Protein AF-A0A661GGV4-F1 (afdb_monomer)

Solvent-accessible surface area (backbone atoms only — not comparable to full-atom values): 4403 Å² total; per-residue (Å²): 136,74,60,60,30,54,53,38,26,53,50,45,52,55,45,55,71,75,44,84,76,61,92,48,71,66,60,38,54,54,58,69,45,44,34,59,54,53,24,62,55,43,69,80,47,64,64,68,61,50,47,54,50,38,55,53,50,53,52,50,43,54,50,48,53,54,50,55,52,37,56,73,70,65,56,73,130

Mean predicted aligned error: 5.0 Å

Structure (mmCIF, N/CA/C/O backbone):
data_AF-A0A661GGV4-F1
#
_entry.id   AF-A0A661GGV4-F1
#
loop_
_atom_site.group_PDB
_atom_site.id
_atom_site.type_symbol
_atom_site.label_atom_id
_atom_site.label_alt_id
_atom_site.label_comp_id
_atom_site.label_asym_id
_atom_site.label_entity_id
_atom_site.label_seq_id
_atom_site.pdbx_PDB_ins_code
_atom_site.Cartn_x
_atom_site.Cartn_y
_atom_site.Cartn_z
_atom_site.occupancy
_atom_site.B_iso_or_equiv
_atom_site.auth_seq_id
_atom_site.auth_comp_id
_atom_site.auth_asym_id
_atom_site.auth_atom_id
_atom_site.pdbx_PDB_model_num
ATOM 1 N N . PHE A 1 1 ? -20.771 -5.724 8.241 1.00 63.16 1 PHE A N 1
ATOM 2 C CA . PHE A 1 1 ? -19.885 -4.797 8.978 1.00 63.16 1 PHE A CA 1
ATOM 3 C C . PHE A 1 1 ? -18.460 -5.365 8.948 1.00 63.16 1 PHE A C 1
ATOM 5 O O . PHE A 1 1 ? -18.339 -6.578 8.978 1.00 63.16 1 PHE A O 1
ATOM 12 N N . PHE A 1 2 ? -17.417 -4.535 8.782 1.00 73.56 2 PHE A N 1
ATOM 13 C CA . PHE A 1 2 ? -15.976 -4.904 8.679 1.00 73.56 2 PHE A CA 1
ATOM 14 C C . PHE A 1 2 ? -15.446 -5.571 7.391 1.00 73.56 2 PHE A C 1
ATOM 16 O O . PHE A 1 2 ? -14.307 -6.021 7.360 1.00 73.56 2 PHE A O 1
ATOM 23 N N . VAL A 1 3 ? -16.203 -5.564 6.292 1.00 85.00 3 VAL A N 1
ATOM 24 C CA . VAL A 1 3 ? -15.719 -6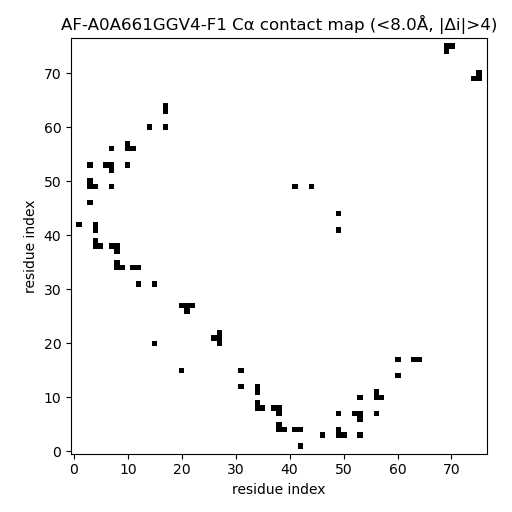.112 5.007 1.00 85.00 3 VAL A CA 1
ATOM 25 C C . VAL A 1 3 ? -14.620 -5.233 4.388 1.00 85.00 3 VAL A C 1
ATOM 27 O O . VAL A 1 3 ? -13.624 -5.748 3.895 1.00 85.00 3 VAL A O 1
ATOM 30 N N . LEU A 1 4 ? -14.764 -3.903 4.453 1.00 86.81 4 LEU A N 1
ATOM 31 C CA . LEU A 1 4 ? -13.843 -2.965 3.795 1.00 86.81 4 LEU A CA 1
ATOM 32 C C . LEU A 1 4 ? -12.402 -3.012 4.339 1.00 86.81 4 LEU A C 1
ATOM 34 O O . LEU A 1 4 ? -11.491 -3.067 3.518 1.00 86.81 4 LEU A O 1
ATOM 38 N N . PRO A 1 5 ? -12.151 -3.051 5.664 1.00 86.88 5 PRO A N 1
ATOM 39 C CA . PRO A 1 5 ? -10.788 -3.187 6.179 1.00 86.88 5 PRO A CA 1
ATOM 40 C C . PRO A 1 5 ? -10.121 -4.497 5.748 1.00 86.88 5 PRO A C 1
ATOM 42 O O . PRO A 1 5 ? -8.950 -4.490 5.391 1.00 86.88 5 PRO A O 1
ATOM 45 N N . ILE A 1 6 ? -10.868 -5.607 5.706 1.00 88.12 6 ILE A N 1
ATOM 46 C CA . ILE A 1 6 ? -10.345 -6.906 5.251 1.00 88.12 6 ILE A CA 1
ATOM 47 C C . ILE A 1 6 ? -9.965 -6.841 3.768 1.00 88.12 6 ILE A C 1
ATOM 49 O O . ILE A 1 6 ? -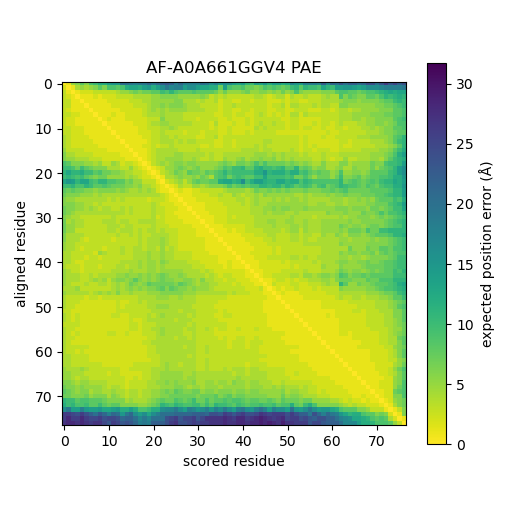8.880 -7.282 3.390 1.00 88.12 6 ILE A O 1
ATOM 53 N N . VAL A 1 7 ? -10.833 -6.256 2.934 1.00 91.00 7 VAL A N 1
ATOM 54 C CA . VAL A 1 7 ? -10.548 -6.040 1.507 1.00 91.00 7 VAL A CA 1
ATOM 55 C C . VAL A 1 7 ? -9.308 -5.163 1.332 1.00 91.00 7 VAL A C 1
ATOM 57 O O . VAL A 1 7 ? -8.455 -5.492 0.512 1.00 91.00 7 VAL A O 1
ATOM 60 N N . MET A 1 8 ? -9.166 -4.108 2.139 1.00 90.44 8 MET A N 1
ATOM 61 C CA . MET A 1 8 ? -7.983 -3.248 2.129 1.00 90.44 8 MET A CA 1
ATOM 62 C C . MET A 1 8 ? -6.708 -4.011 2.513 1.00 90.44 8 MET A C 1
ATOM 64 O O . MET A 1 8 ? -5.677 -3.874 1.859 1.00 90.44 8 MET A O 1
ATOM 68 N N . GLY A 1 9 ? -6.761 -4.846 3.551 1.00 90.12 9 GLY A N 1
ATOM 69 C CA . GLY A 1 9 ? -5.623 -5.669 3.960 1.00 90.12 9 GLY A CA 1
ATOM 70 C C . GLY A 1 9 ? -5.174 -6.638 2.876 1.00 90.12 9 GLY A C 1
ATOM 71 O O . GLY A 1 9 ? -3.980 -6.755 2.591 1.00 90.12 9 GLY A O 1
ATOM 72 N N . ALA A 1 10 ? -6.138 -7.292 2.227 1.00 91.56 10 ALA A N 1
ATOM 73 C CA . ALA A 1 10 ? -5.874 -8.188 1.110 1.00 91.56 10 ALA A CA 1
ATOM 74 C C . ALA A 1 10 ? -5.293 -7.442 -0.105 1.00 91.56 10 ALA A C 1
ATOM 76 O O . ALA A 1 10 ? -4.334 -7.924 -0.713 1.00 91.56 10 ALA A O 1
ATOM 77 N N . SER A 1 11 ? -5.821 -6.259 -0.444 1.00 92.12 11 SER A N 1
ATOM 78 C CA . SER A 1 11 ? -5.324 -5.469 -1.576 1.00 92.12 11 SER A CA 1
ATOM 79 C C . SER A 1 11 ? -3.907 -4.950 -1.327 1.00 92.12 11 SER A C 1
ATOM 81 O O . SER A 1 11 ? -3.050 -5.087 -2.199 1.00 92.12 11 SER A O 1
ATOM 83 N N . MET A 1 12 ? -3.608 -4.470 -0.115 1.00 91.06 12 MET A N 1
ATOM 84 C CA . MET A 1 12 ? -2.252 -4.077 0.281 1.00 91.06 12 MET A CA 1
ATOM 85 C C . MET A 1 12 ? -1.263 -5.245 0.185 1.00 91.06 12 MET A C 1
ATOM 87 O O . MET A 1 12 ? -0.152 -5.076 -0.319 1.00 91.06 12 MET A O 1
ATOM 91 N N . PHE A 1 13 ? -1.660 -6.440 0.632 1.00 90.00 13 PHE A N 1
ATOM 92 C CA . PHE A 1 13 ? -0.817 -7.630 0.517 1.00 90.00 13 PHE A CA 1
ATOM 93 C C . PHE A 1 13 ? -0.524 -7.982 -0.948 1.00 90.00 13 PHE A C 1
ATOM 95 O O . PHE A 1 13 ? 0.620 -8.275 -1.300 1.00 90.00 13 PHE A O 1
ATOM 102 N N . PHE A 1 14 ? -1.531 -7.903 -1.821 1.00 90.62 14 PHE A N 1
ATOM 103 C CA . PHE A 1 14 ? -1.342 -8.119 -3.254 1.00 90.62 14 PHE A CA 1
ATOM 104 C C . PHE A 1 14 ? -0.432 -7.054 -3.881 1.00 90.62 14 PHE A C 1
ATOM 106 O O . PHE A 1 14 ? 0.478 -7.390 -4.638 1.00 90.62 14 PHE A O 1
ATOM 113 N N . GLN A 1 15 ? -0.606 -5.783 -3.514 1.00 89.31 15 GLN A N 1
ATOM 114 C CA . GLN A 1 15 ? 0.255 -4.695 -3.977 1.00 89.31 15 GLN A CA 1
ATOM 115 C C . GLN A 1 15 ? 1.724 -4.930 -3.608 1.00 89.31 15 GLN A C 1
ATOM 117 O O . GLN A 1 15 ? 2.606 -4.727 -4.438 1.00 89.31 15 GLN A O 1
ATOM 122 N N . GLN A 1 16 ? 2.002 -5.403 -2.390 1.00 87.69 16 GLN A N 1
ATOM 123 C CA . GLN A 1 16 ? 3.370 -5.709 -1.968 1.00 87.69 16 GLN A CA 1
ATOM 124 C C . GLN A 1 16 ? 4.022 -6.815 -2.798 1.00 87.69 16 GLN A C 1
ATOM 126 O O . GLN A 1 16 ? 5.233 -6.788 -2.980 1.00 87.69 16 GLN A O 1
ATOM 131 N N . LYS A 1 17 ? 3.244 -7.766 -3.328 1.00 84.44 17 LYS A N 1
ATOM 132 C CA . LYS A 1 17 ? 3.759 -8.819 -4.217 1.00 84.44 17 LYS A CA 1
ATOM 133 C C . LYS A 1 17 ? 4.132 -8.304 -5.607 1.00 84.44 17 LYS A C 1
ATOM 135 O O . LYS A 1 17 ? 4.956 -8.932 -6.261 1.00 84.44 17 LYS A O 1
ATOM 140 N N . LEU A 1 18 ? 3.538 -7.194 -6.048 1.00 84.62 18 LEU A N 1
ATOM 141 C CA . LEU A 1 18 ? 3.891 -6.534 -7.309 1.00 84.62 18 LEU A CA 1
ATOM 142 C C . LEU A 1 18 ? 5.149 -5.665 -7.187 1.00 84.62 18 LEU A C 1
ATOM 144 O O . LEU A 1 18 ? 5.764 -5.334 -8.199 1.00 84.62 18 LEU A O 1
ATOM 148 N N . ASN A 1 19 ? 5.529 -5.289 -5.965 1.00 84.06 19 ASN A N 1
ATOM 149 C CA . ASN A 1 19 ? 6.707 -4.472 -5.717 1.00 84.06 19 ASN A CA 1
ATOM 150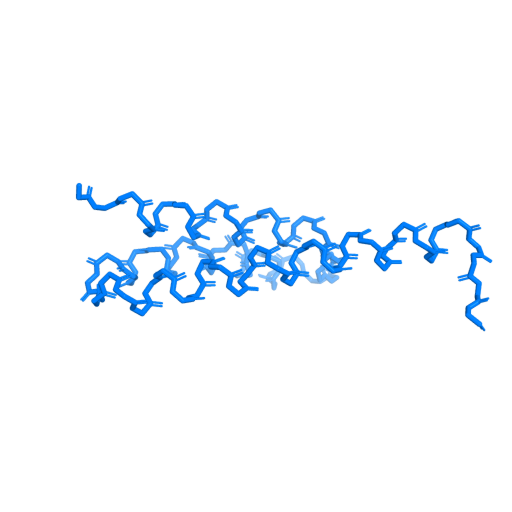 C C . ASN A 1 19 ? 7.945 -5.357 -5.492 1.00 84.06 19 ASN A C 1
ATOM 152 O O . ASN A 1 19 ? 7.847 -6.390 -4.824 1.00 84.06 19 ASN A O 1
ATOM 156 N N . PRO A 1 20 ? 9.129 -4.953 -5.988 1.00 81.19 20 PRO A N 1
ATOM 157 C CA . PRO A 1 20 ? 10.374 -5.638 -5.670 1.00 81.19 20 PRO A CA 1
ATOM 158 C C . PRO A 1 20 ? 10.594 -5.673 -4.148 1.00 81.19 20 PRO A C 1
ATOM 160 O O . PRO A 1 20 ? 10.456 -4.632 -3.495 1.00 81.19 20 PRO A O 1
ATOM 163 N N . PRO A 1 21 ? 10.926 -6.835 -3.558 1.00 81.19 21 PRO A N 1
ATOM 164 C CA . PRO A 1 21 ? 11.203 -6.905 -2.133 1.00 81.19 21 PRO A CA 1
ATOM 165 C C . PRO A 1 21 ? 12.483 -6.117 -1.794 1.00 81.19 21 PRO A C 1
ATOM 167 O O . PRO A 1 21 ? 13.426 -6.108 -2.589 1.00 81.19 21 PRO A O 1
ATOM 170 N N . PRO A 1 22 ? 12.549 -5.475 -0.613 1.00 83.31 22 PRO A N 1
ATOM 171 C CA . PRO A 1 22 ? 13.777 -4.848 -0.129 1.00 83.31 22 PRO A CA 1
ATOM 172 C C . PRO A 1 22 ? 14.915 -5.870 -0.016 1.00 83.31 22 PRO A C 1
ATOM 174 O O . PRO A 1 22 ? 14.674 -7.025 0.331 1.00 83.31 22 PRO A O 1
ATOM 177 N N . ALA A 1 23 ? 16.159 -5.438 -0.246 1.00 80.81 23 ALA A N 1
ATOM 178 C CA . ALA A 1 23 ? 17.333 -6.316 -0.173 1.00 80.81 23 ALA A CA 1
ATOM 179 C C . ALA A 1 23 ? 17.651 -6.805 1.257 1.00 80.81 23 ALA A C 1
ATOM 181 O O . ALA A 1 23 ? 18.256 -7.860 1.428 1.00 80.81 23 ALA A O 1
ATOM 182 N N . ASP A 1 24 ? 17.249 -6.046 2.282 1.00 93.00 24 ASP A N 1
ATOM 183 C CA . ASP A 1 24 ? 17.471 -6.381 3.690 1.00 93.00 24 ASP A CA 1
ATOM 184 C C . ASP A 1 24 ? 16.292 -7.204 4.265 1.00 93.00 24 ASP A C 1
ATOM 186 O O . ASP A 1 24 ? 15.152 -6.715 4.292 1.00 93.00 24 ASP A O 1
ATOM 190 N N . PRO A 1 25 ? 16.538 -8.423 4.789 1.00 88.06 25 PRO A N 1
ATOM 191 C CA . PRO A 1 25 ? 15.501 -9.278 5.369 1.00 88.06 25 PRO A CA 1
ATOM 192 C C . PRO A 1 25 ? 14.796 -8.667 6.590 1.00 88.06 25 PRO A C 1
ATOM 194 O O . PRO A 1 25 ? 13.652 -9.036 6.874 1.00 88.06 25 PRO A O 1
ATOM 197 N N . MET A 1 26 ? 15.428 -7.746 7.326 1.00 91.19 26 MET A N 1
ATOM 198 C CA . MET A 1 26 ? 14.771 -7.046 8.435 1.00 91.19 26 MET A CA 1
ATOM 199 C C . MET A 1 26 ? 13.692 -6.089 7.914 1.00 91.19 26 MET A C 1
ATOM 201 O O . MET A 1 26 ? 12.553 -6.114 8.386 1.00 91.19 26 MET A O 1
ATOM 205 N N . GLN A 1 27 ? 14.015 -5.293 6.893 1.00 87.06 27 GLN A N 1
ATOM 206 C CA . GLN A 1 27 ? 13.064 -4.356 6.286 1.00 87.06 27 GLN A CA 1
ATOM 207 C C . GLN A 1 27 ? 11.896 -5.086 5.624 1.00 87.06 27 GLN A C 1
ATOM 209 O O . GLN A 1 27 ? 10.746 -4.664 5.758 1.00 87.06 27 GLN A O 1
ATOM 214 N N . GLN A 1 28 ? 12.171 -6.219 4.973 1.00 88.31 28 GLN A N 1
ATOM 215 C CA . GLN A 1 28 ? 11.141 -7.066 4.379 1.00 88.31 28 GLN A CA 1
ATOM 216 C C . GLN A 1 28 ? 10.100 -7.504 5.420 1.00 88.31 28 GLN A C 1
ATOM 218 O O . GLN A 1 28 ? 8.900 -7.378 5.175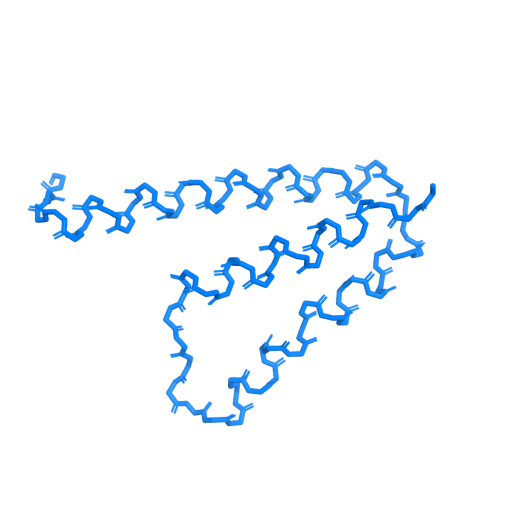 1.00 88.31 28 GLN A O 1
ATOM 223 N N . LYS A 1 29 ? 10.540 -7.965 6.598 1.00 87.00 29 LYS A N 1
ATOM 224 C CA . LYS A 1 29 ? 9.637 -8.387 7.683 1.00 87.00 29 LYS A CA 1
ATOM 225 C C . LYS A 1 29 ? 8.774 -7.238 8.198 1.00 87.00 29 LYS A C 1
ATOM 227 O O . LYS A 1 29 ? 7.580 -7.432 8.412 1.00 87.00 29 LYS A O 1
ATOM 232 N N . ILE A 1 30 ? 9.360 -6.051 8.363 1.00 89.19 30 ILE A N 1
ATOM 233 C CA . ILE A 1 30 ? 8.633 -4.853 8.807 1.00 89.19 30 ILE A CA 1
ATOM 234 C C . ILE A 1 30 ? 7.561 -4.478 7.780 1.00 89.19 30 ILE A C 1
ATOM 236 O O . ILE A 1 30 ? 6.396 -4.321 8.137 1.00 89.19 30 ILE A O 1
ATOM 240 N N . ILE A 1 31 ? 7.927 -4.398 6.497 1.00 88.25 31 ILE A N 1
ATOM 241 C CA . ILE A 1 31 ? 6.996 -4.037 5.421 1.00 88.25 31 ILE A CA 1
ATOM 242 C C . ILE A 1 31 ? 5.865 -5.061 5.308 1.00 88.25 31 ILE A C 1
ATOM 244 O O . ILE A 1 31 ? 4.709 -4.662 5.187 1.00 88.25 31 ILE A O 1
ATOM 248 N N . MET A 1 32 ? 6.155 -6.358 5.426 1.00 86.81 32 MET A N 1
ATOM 249 C CA . MET A 1 32 ? 5.132 -7.413 5.400 1.00 86.81 32 MET A CA 1
ATOM 250 C C . MET A 1 32 ? 4.163 -7.363 6.590 1.00 86.81 32 MET A C 1
ATOM 252 O O . MET A 1 32 ? 3.043 -7.859 6.477 1.00 86.81 32 MET A O 1
ATOM 256 N N . ALA A 1 33 ? 4.553 -6.756 7.714 1.00 88.62 33 ALA A N 1
ATOM 257 C CA . ALA A 1 33 ? 3.672 -6.563 8.863 1.00 88.62 33 ALA A CA 1
ATOM 258 C C . ALA A 1 33 ? 2.742 -5.342 8.708 1.00 88.62 33 ALA A C 1
ATOM 260 O O . ALA A 1 33 ? 1.657 -5.321 9.296 1.00 88.62 33 ALA A O 1
ATOM 261 N N . LEU A 1 34 ? 3.119 -4.343 7.896 1.00 89.50 34 LEU A N 1
ATOM 262 C CA . LEU A 1 34 ? 2.348 -3.103 7.722 1.00 89.50 34 LEU A CA 1
ATOM 263 C C . LEU A 1 34 ? 0.893 -3.318 7.264 1.00 89.50 34 LEU A C 1
ATOM 265 O O . LEU A 1 34 ? 0.017 -2.681 7.852 1.00 89.50 34 LEU A O 1
ATOM 269 N N . PRO A 1 35 ? 0.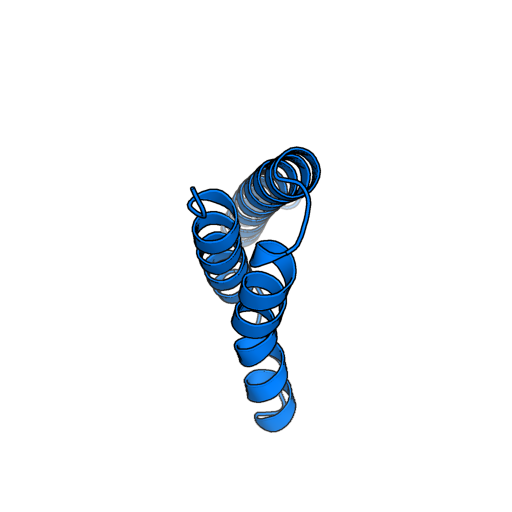572 -4.199 6.292 1.00 87.44 35 PRO A N 1
ATOM 270 C CA . PRO A 1 35 ? -0.810 -4.432 5.876 1.00 87.44 35 PRO A CA 1
ATOM 271 C C . PRO A 1 35 ? -1.706 -4.883 7.029 1.00 87.44 35 PRO A C 1
ATOM 273 O O . PRO A 1 35 ? -2.849 -4.447 7.129 1.00 87.44 35 PRO A O 1
ATOM 276 N N . ILE A 1 36 ? -1.183 -5.715 7.934 1.00 90.31 36 ILE A N 1
ATOM 277 C CA . ILE A 1 36 ? -1.926 -6.224 9.093 1.00 90.31 36 ILE A CA 1
ATOM 278 C C . ILE A 1 36 ? -2.206 -5.081 10.071 1.00 90.31 36 ILE A C 1
ATOM 280 O O . ILE A 1 36 ? -3.343 -4.910 10.512 1.00 90.31 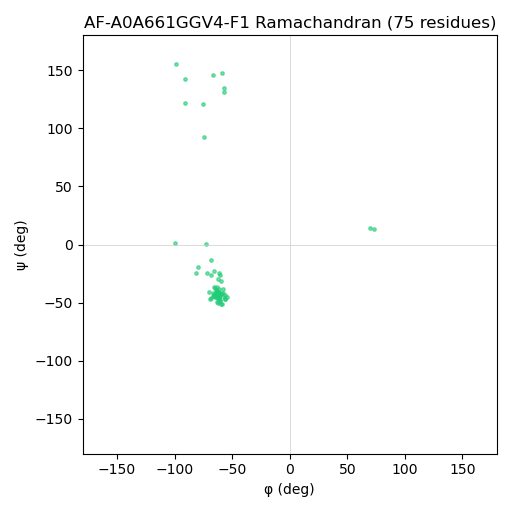36 ILE A O 1
ATOM 284 N N . VAL A 1 37 ? -1.192 -4.258 10.353 1.00 90.62 37 VAL A N 1
ATOM 285 C CA . VAL A 1 37 ? -1.320 -3.085 11.230 1.00 90.62 37 VAL A CA 1
ATOM 286 C C . VAL A 1 37 ? -2.341 -2.091 10.670 1.00 90.62 37 VAL A C 1
ATOM 288 O O . VAL A 1 37 ? -3.256 -1.684 11.386 1.00 90.62 37 VAL A O 1
ATOM 291 N N . PHE A 1 38 ? -2.249 -1.746 9.383 1.00 87.38 38 PHE A N 1
ATOM 292 C CA . PHE A 1 38 ? -3.192 -0.826 8.742 1.00 87.38 38 PHE A CA 1
ATOM 293 C C . PHE A 1 38 ? -4.613 -1.388 8.666 1.00 87.38 38 PHE A C 1
ATOM 295 O O . PHE A 1 38 ? -5.575 -0.650 8.871 1.00 87.38 38 PHE A O 1
ATOM 302 N N . THR A 1 39 ? -4.762 -2.694 8.442 1.00 88.06 39 THR A N 1
ATOM 303 C CA . THR A 1 39 ? -6.070 -3.365 8.465 1.00 88.06 39 THR A CA 1
ATOM 304 C C . THR A 1 39 ? -6.719 -3.268 9.839 1.00 88.06 39 THR A C 1
ATOM 306 O O . THR A 1 39 ? -7.889 -2.898 9.938 1.00 88.06 39 THR A O 1
ATOM 309 N N . ALA A 1 40 ? -5.960 -3.553 10.901 1.00 90.12 40 ALA A N 1
ATOM 310 C CA . ALA A 1 40 ? -6.448 -3.446 12.271 1.00 90.12 40 ALA A CA 1
ATOM 311 C C . ALA A 1 40 ? -6.811 -1.998 12.629 1.00 90.12 40 ALA A C 1
ATOM 313 O O . ALA A 1 40 ? -7.848 -1.752 13.238 1.00 90.12 40 ALA A O 1
ATOM 314 N N . MET A 1 41 ? -6.001 -1.032 12.190 1.00 90.44 41 MET A N 1
ATOM 315 C CA . MET A 1 41 ? -6.276 0.390 12.380 1.00 90.44 41 MET A CA 1
ATOM 316 C C . MET A 1 41 ? -7.573 0.821 11.675 1.00 90.44 41 MET A C 1
ATOM 318 O O . MET A 1 41 ? -8.403 1.494 12.285 1.00 90.44 41 MET A O 1
ATOM 322 N N . PHE A 1 42 ? -7.802 0.398 10.426 1.00 88.00 42 PHE A N 1
ATOM 323 C CA . PHE A 1 42 ? -8.993 0.779 9.656 1.00 88.00 42 PHE A CA 1
ATOM 324 C C . PHE A 1 42 ? -10.313 0.198 10.175 1.00 88.00 42 PHE A C 1
ATOM 326 O O . PHE A 1 42 ? -11.371 0.694 9.787 1.00 88.00 42 PHE A O 1
ATOM 333 N N . LEU A 1 43 ? -10.289 -0.787 11.081 1.00 87.69 43 LEU A N 1
ATOM 334 C CA . LEU A 1 43 ? -11.501 -1.262 11.767 1.00 87.69 43 LEU A CA 1
ATOM 335 C C . LEU A 1 43 ? -12.187 -0.157 12.585 1.00 87.69 43 LEU A C 1
ATOM 337 O O . LEU A 1 43 ? -13.401 -0.213 12.773 1.00 87.69 43 LEU A O 1
ATOM 341 N N . PHE A 1 44 ? -11.429 0.846 13.035 1.00 89.88 44 PHE A N 1
ATOM 342 C CA . PHE A 1 44 ? -11.921 1.948 13.867 1.00 89.88 44 PHE A CA 1
ATOM 343 C C . PHE A 1 44 ? -12.204 3.235 13.079 1.00 89.88 44 PHE A C 1
ATOM 345 O O . PHE A 1 44 ? -12.590 4.242 13.669 1.00 89.88 44 PHE A O 1
ATOM 352 N N . PHE A 1 45 ? -12.014 3.227 11.756 1.00 89.19 45 PHE A N 1
ATOM 353 C CA . PHE A 1 45 ? -12.202 4.407 10.911 1.00 89.19 45 PHE A CA 1
ATOM 354 C C . PHE A 1 45 ? -13.569 4.413 10.208 1.00 89.19 45 PHE A C 1
ATOM 356 O O . PHE A 1 45 ? -14.148 3.354 9.953 1.00 89.19 45 PHE A O 1
ATOM 363 N N . PRO A 1 46 ? -14.091 5.600 9.834 1.00 92.06 46 PRO A N 1
ATOM 364 C CA . PRO A 1 46 ? -15.328 5.709 9.068 1.00 92.06 46 PRO A CA 1
ATOM 365 C C . PRO A 1 46 ? -15.254 4.943 7.741 1.00 92.06 46 PRO A C 1
ATOM 367 O O . PRO A 1 46 ? -14.297 5.086 6.977 1.00 92.06 46 PRO A O 1
ATOM 370 N N . SER A 1 47 ? -16.303 4.183 7.421 1.00 89.56 47 SER A N 1
ATOM 371 C CA . SER A 1 47 ? -16.343 3.315 6.235 1.00 89.56 47 SER A CA 1
ATOM 372 C C . SER A 1 47 ? -16.158 4.061 4.911 1.00 89.56 47 SER A C 1
ATOM 374 O O . SER A 1 47 ? -15.571 3.502 3.991 1.00 89.56 47 SER A O 1
ATOM 376 N N . GLY A 1 48 ? -16.603 5.319 4.812 1.00 92.12 48 GLY A N 1
ATOM 377 C CA . GLY A 1 48 ? -16.408 6.150 3.620 1.00 92.12 48 GLY A CA 1
ATOM 378 C C . GLY A 1 48 ? -14.933 6.434 3.321 1.00 92.12 48 GLY A C 1
ATOM 379 O O . GLY A 1 48 ? -14.510 6.330 2.171 1.00 92.12 48 GLY A O 1
ATOM 380 N N . LEU A 1 49 ? -14.127 6.708 4.354 1.00 91.31 49 LEU A N 1
ATOM 381 C CA . LEU A 1 49 ? -12.684 6.896 4.187 1.00 91.31 49 LEU A CA 1
ATOM 382 C C . LEU A 1 49 ? -12.010 5.588 3.765 1.00 91.31 49 LEU A C 1
ATOM 384 O O . LEU A 1 49 ? -11.194 5.586 2.846 1.00 91.31 49 LEU A O 1
ATOM 388 N N . VAL A 1 50 ? -12.373 4.475 4.409 1.00 90.81 50 VAL A N 1
ATOM 389 C CA . VAL A 1 50 ? -11.812 3.158 4.072 1.00 90.81 50 VAL A CA 1
ATOM 390 C C . VAL A 1 50 ? -12.175 2.775 2.635 1.00 90.81 50 VAL A C 1
ATOM 392 O O . VAL A 1 50 ? -11.319 2.294 1.901 1.00 90.81 50 VAL A O 1
ATOM 395 N N . LEU A 1 51 ? -13.407 3.046 2.194 1.00 91.62 51 LEU A N 1
ATOM 396 C CA . LEU A 1 51 ? -13.835 2.810 0.815 1.00 91.62 51 LEU A CA 1
ATOM 397 C C . LEU A 1 51 ? -13.012 3.629 -0.187 1.00 91.62 51 LEU A C 1
ATOM 399 O O . LEU A 1 51 ? -12.553 3.072 -1.183 1.00 91.62 51 LEU A O 1
ATOM 403 N N . TYR A 1 52 ? -12.793 4.921 0.081 1.00 93.25 52 TYR A N 1
ATOM 404 C CA . TYR A 1 52 ? -11.940 5.769 -0.757 1.00 93.25 52 TYR A CA 1
ATOM 405 C C . TYR A 1 52 ? -10.531 5.175 -0.907 1.00 93.25 52 TYR A C 1
ATOM 407 O O . TYR A 1 52 ? -10.025 5.052 -2.024 1.00 93.25 52 TYR A O 1
ATOM 415 N N . TRP A 1 53 ? -9.930 4.738 0.203 1.00 92.06 53 TRP A N 1
ATOM 416 C CA . TRP A 1 53 ? -8.613 4.097 0.198 1.00 92.06 53 TRP A CA 1
ATOM 417 C C . TRP A 1 53 ? -8.597 2.785 -0.585 1.00 92.06 53 TRP A C 1
ATOM 419 O O . TRP A 1 53 ? -7.691 2.578 -1.388 1.00 92.06 53 TRP A O 1
ATOM 429 N N . VAL A 1 54 ? -9.603 1.926 -0.398 1.00 92.62 54 VAL A N 1
ATOM 430 C CA . VAL A 1 54 ? -9.724 0.653 -1.127 1.00 92.62 54 VAL A CA 1
ATOM 431 C C . VAL A 1 54 ? -9.777 0.901 -2.630 1.00 92.62 54 VAL A C 1
ATOM 433 O O . VAL A 1 54 ? -8.995 0.317 -3.377 1.00 92.62 54 VAL A O 1
ATOM 436 N N . VAL A 1 55 ? -10.656 1.796 -3.083 1.00 95.31 55 VAL A N 1
ATOM 437 C CA . VAL A 1 55 ? -10.803 2.099 -4.513 1.00 95.31 55 VAL A CA 1
ATOM 438 C C . VAL A 1 55 ? -9.501 2.662 -5.085 1.00 95.31 55 VAL A C 1
ATOM 440 O O . VAL A 1 55 ? -9.041 2.204 -6.130 1.00 95.31 55 VAL A O 1
ATOM 443 N N . ASN A 1 56 ? -8.862 3.602 -4.386 1.00 95.00 56 ASN A N 1
ATOM 444 C CA . ASN A 1 56 ? -7.594 4.184 -4.825 1.00 95.00 56 ASN A CA 1
ATOM 445 C C . ASN A 1 56 ? -6.458 3.143 -4.895 1.00 95.00 56 ASN A C 1
ATOM 447 O O . ASN A 1 56 ? -5.687 3.116 -5.859 1.00 95.00 56 ASN A O 1
ATOM 451 N N . ASN A 1 57 ? -6.383 2.245 -3.910 1.00 93.94 57 ASN A N 1
ATOM 452 C CA . ASN A 1 57 ? -5.380 1.188 -3.866 1.00 93.94 57 ASN A CA 1
ATOM 453 C C . ASN A 1 57 ? -5.556 0.186 -5.013 1.00 93.94 57 ASN A C 1
ATOM 455 O O . ASN A 1 57 ? -4.581 -0.147 -5.684 1.00 93.94 57 ASN A O 1
ATOM 459 N N . LEU A 1 58 ? -6.794 -0.230 -5.295 1.00 95.06 58 LEU A N 1
ATOM 460 C CA . LEU A 1 58 ? -7.103 -1.121 -6.416 1.00 95.06 58 LEU A CA 1
ATOM 461 C C . LEU A 1 58 ? -6.764 -0.487 -7.772 1.00 95.06 58 LEU A C 1
ATOM 463 O O . LEU A 1 58 ? -6.184 -1.158 -8.626 1.00 95.06 58 LEU A O 1
ATOM 467 N N . LEU A 1 59 ? -7.058 0.804 -7.959 1.00 96.50 59 LEU A N 1
ATOM 468 C CA . LEU A 1 59 ? -6.667 1.535 -9.170 1.00 96.50 59 LEU A CA 1
ATOM 469 C C . LEU A 1 59 ? -5.144 1.600 -9.328 1.00 96.50 59 LEU A C 1
ATOM 471 O O . LEU A 1 59 ? -4.627 1.339 -10.412 1.00 96.50 59 LEU A O 1
ATOM 475 N N . SER A 1 60 ? -4.425 1.877 -8.240 1.00 93.94 60 SER A N 1
ATOM 476 C CA . SER A 1 60 ? -2.958 1.916 -8.238 1.00 93.94 60 SER A CA 1
ATOM 477 C C . SER A 1 60 ? -2.348 0.553 -8.575 1.00 93.94 60 SER A C 1
ATOM 479 O O . SER A 1 60 ? -1.403 0.476 -9.354 1.00 93.94 60 SER A O 1
ATOM 481 N N . ILE A 1 61 ? -2.907 -0.534 -8.032 1.00 94.25 61 ILE A N 1
ATOM 482 C CA . ILE A 1 61 ? -2.512 -1.913 -8.356 1.00 94.25 61 ILE A CA 1
ATOM 483 C C . ILE A 1 61 ? -2.736 -2.204 -9.842 1.00 94.25 61 ILE A C 1
ATOM 485 O O . ILE A 1 61 ? -1.842 -2.734 -10.499 1.00 94.25 61 ILE A O 1
ATOM 489 N N . ALA A 1 62 ? -3.910 -1.858 -10.376 1.00 95.12 62 ALA A N 1
ATOM 490 C CA . ALA A 1 62 ? -4.232 -2.078 -11.782 1.00 95.12 62 ALA A CA 1
ATOM 491 C C . ALA A 1 62 ? -3.274 -1.309 -12.702 1.00 95.12 62 ALA A C 1
ATOM 493 O O . ALA A 1 62 ? -2.745 -1.878 -13.658 1.00 95.12 62 ALA A O 1
ATOM 494 N N . GLN A 1 63 ? -2.997 -0.043 -12.379 1.00 94.44 63 GLN A N 1
ATOM 495 C CA . GLN A 1 63 ? -2.013 0.764 -13.093 1.00 94.44 63 GLN A CA 1
ATOM 496 C C . GLN A 1 63 ? -0.621 0.125 -13.033 1.00 94.44 63 GLN A C 1
ATOM 498 O O . GLN A 1 63 ? 0.002 -0.069 -14.077 1.00 94.44 63 GLN A O 1
ATOM 503 N N . GLN A 1 64 ? -0.149 -0.234 -11.834 1.00 92.56 64 GLN A N 1
ATOM 504 C CA . GLN A 1 64 ? 1.166 -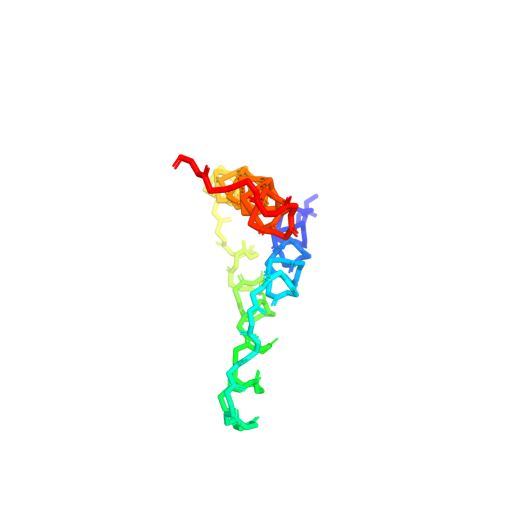0.845 -11.641 1.00 92.56 64 GLN A CA 1
ATOM 505 C C . GLN A 1 64 ? 1.299 -2.124 -12.465 1.00 92.56 64 GLN A C 1
ATOM 507 O O . GLN A 1 64 ? 2.285 -2.309 -13.168 1.00 92.56 64 GLN A O 1
ATOM 512 N N . TRP A 1 65 ? 0.277 -2.976 -12.445 1.00 91.81 65 TRP A N 1
ATOM 513 C CA . TRP A 1 65 ? 0.264 -4.225 -13.196 1.00 91.81 65 TRP A CA 1
ATOM 514 C C . TRP A 1 65 ? 0.355 -4.014 -14.714 1.00 91.81 65 TRP A C 1
ATOM 516 O O . TRP A 1 65 ? 1.098 -4.729 -15.391 1.00 91.81 65 TRP A O 1
ATOM 526 N N . VAL A 1 66 ? -0.353 -3.016 -15.258 1.00 93.81 66 VAL A N 1
ATOM 527 C CA . VAL A 1 66 ? -0.245 -2.652 -16.681 1.00 93.81 66 VAL A CA 1
ATOM 528 C C . VAL A 1 66 ? 1.163 -2.153 -17.010 1.00 93.81 66 VAL A C 1
ATOM 530 O O . VAL A 1 66 ? 1.728 -2.577 -18.0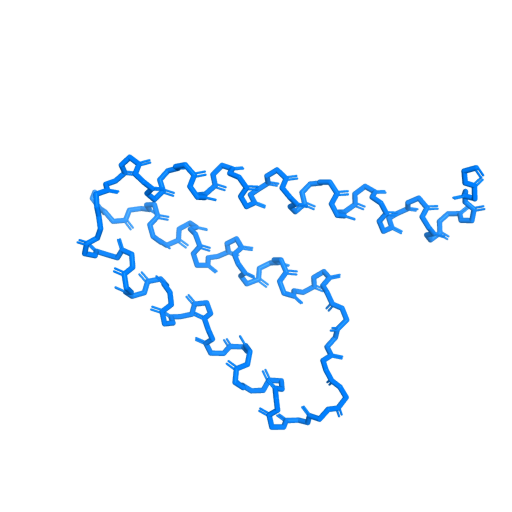18 1.00 93.81 66 VAL A O 1
ATOM 533 N N . ILE A 1 67 ? 1.742 -1.289 -16.171 1.00 91.50 67 ILE A N 1
ATOM 534 C CA . ILE A 1 67 ? 3.094 -0.748 -16.374 1.00 91.50 67 ILE A CA 1
ATOM 535 C C . ILE A 1 67 ? 4.131 -1.872 -16.343 1.00 91.50 67 ILE A C 1
ATOM 537 O O . ILE A 1 67 ? 4.908 -1.999 -17.286 1.00 91.50 67 ILE A O 1
ATOM 541 N N . THR A 1 68 ? 4.111 -2.727 -15.316 1.00 90.56 68 THR A N 1
ATOM 542 C CA . THR A 1 68 ? 5.043 -3.856 -15.184 1.00 90.56 68 THR A CA 1
ATOM 543 C C . THR A 1 68 ? 5.011 -4.748 -16.424 1.00 90.56 68 THR A C 1
ATOM 545 O O . THR A 1 68 ? 6.062 -5.050 -16.983 1.00 90.56 68 THR A O 1
ATOM 548 N N . ARG A 1 69 ? 3.819 -5.081 -16.935 1.00 89.88 69 ARG A N 1
ATOM 549 C CA . ARG A 1 69 ? 3.683 -5.885 -18.160 1.00 89.88 69 ARG A CA 1
ATOM 550 C C . ARG A 1 69 ? 4.208 -5.196 -19.418 1.00 89.88 69 ARG A C 1
ATOM 552 O O . ARG 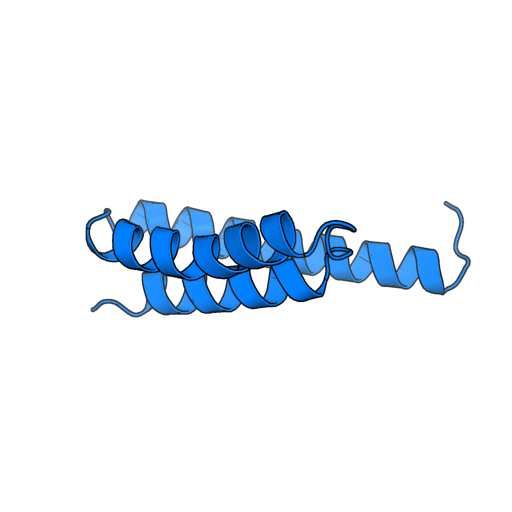A 1 69 ? 4.764 -5.869 -20.281 1.00 89.88 69 ARG A O 1
ATOM 559 N N . ARG A 1 70 ? 4.028 -3.878 -19.555 1.00 91.00 70 ARG A N 1
ATOM 560 C CA . ARG A 1 70 ? 4.575 -3.119 -20.697 1.00 91.00 70 ARG A CA 1
ATOM 561 C C . ARG A 1 70 ? 6.101 -3.108 -20.675 1.00 91.00 70 ARG A C 1
ATOM 563 O O . ARG A 1 70 ? 6.719 -3.366 -21.706 1.00 91.00 70 ARG A O 1
ATOM 570 N N . VAL A 1 71 ? 6.679 -2.888 -19.493 1.00 89.31 71 VAL A N 1
ATOM 571 C CA . VAL A 1 71 ? 8.131 -2.931 -19.276 1.00 89.31 71 VAL A CA 1
ATOM 572 C C . VAL A 1 71 ? 8.686 -4.325 -19.598 1.00 89.31 71 VAL A C 1
ATOM 574 O O . VAL A 1 71 ? 9.674 -4.429 -20.322 1.00 89.31 71 VAL A O 1
ATOM 577 N N . GLU A 1 72 ? 8.033 -5.397 -19.135 1.00 85.94 72 GLU A N 1
ATOM 578 C CA . GLU A 1 72 ? 8.419 -6.789 -19.433 1.00 85.94 72 GLU A CA 1
ATOM 579 C C . GLU A 1 72 ? 8.320 -7.138 -20.926 1.00 85.94 72 GLU A C 1
ATOM 581 O O . GLU A 1 72 ? 9.168 -7.859 -21.447 1.00 85.94 72 GLU A O 1
ATOM 586 N N . ALA A 1 73 ? 7.323 -6.603 -21.638 1.00 87.75 73 ALA A N 1
ATOM 587 C CA . ALA A 1 73 ? 7.145 -6.811 -23.076 1.00 87.75 73 ALA A CA 1
ATOM 588 C C . ALA A 1 73 ? 8.175 -6.057 -23.944 1.00 87.75 73 ALA A C 1
ATOM 590 O O . ALA A 1 73 ? 8.106 -6.127 -25.172 1.00 87.75 73 ALA A O 1
ATOM 591 N N . GLY A 1 74 ? 9.112 -5.319 -23.337 1.00 79.25 74 GLY A N 1
ATOM 592 C CA . GLY A 1 74 ? 10.108 -4.527 -24.061 1.00 79.25 74 GLY A CA 1
ATOM 593 C C . GLY A 1 74 ? 9.518 -3.314 -24.784 1.00 79.25 74 GLY A C 1
ATOM 594 O O . GLY A 1 74 ? 10.199 -2.713 -25.616 1.00 79.25 74 GLY A O 1
ATOM 595 N N . ILE A 1 75 ? 8.274 -2.939 -24.467 1.00 67.44 75 ILE A N 1
ATOM 596 C CA . ILE A 1 75 ? 7.656 -1.708 -24.952 1.00 67.44 75 ILE A CA 1
ATOM 597 C C . ILE A 1 75 ? 8.301 -0.570 -24.159 1.00 67.44 75 ILE A C 1
ATOM 599 O O . ILE A 1 75 ? 7.891 -0.256 -23.043 1.00 67.44 75 ILE A O 1
ATOM 603 N N . LYS A 1 76 ? 9.375 -0.002 -24.711 1.00 58.78 76 LYS A N 1
ATOM 604 C CA . LYS A 1 76 ? 9.819 1.341 -24.338 1.00 58.78 76 LYS A CA 1
ATOM 605 C C . LYS A 1 76 ? 8.853 2.312 -25.004 1.00 58.78 76 LYS A C 1
ATOM 607 O O . LYS A 1 76 ? 8.689 2.230 -26.220 1.00 58.78 76 LYS A O 1
ATOM 612 N N . ASP A 1 77 ? 8.194 3.132 -24.189 1.00 60.69 77 ASP A N 1
ATOM 613 C CA . ASP A 1 77 ? 7.363 4.246 -24.660 1.00 60.69 77 ASP A CA 1
ATOM 614 C C . ASP A 1 77 ? 8.131 5.138 -25.654 1.00 60.69 77 ASP A C 1
ATOM 616 O O . ASP A 1 77 ? 9.355 5.345 -25.449 1.00 60.69 77 ASP A O 1
#

Nearest PDB structures (foldseek):
  8boq-assembly1_F  TM=3.302E-01  e=7.468E+00  Azotobacter vinelandii DJ

pLDDT: mean 87.95, std 7.16, range [58.78, 96.5]

Radius of gyration: 14.56 Å; Cα contacts (8 Å, |Δi|>4): 44; chains: 1; bounding box: 37×16×39 Å

Secondary structure (DSSP, 8-state):
--HHHHHHHHHHHHHHHHSPPPSSHHHHHHHHHHHHHHHHHHTTS-HHHHHHHHHHHHHHHHHHHHHHHHHHTT---

Sequence (77 aa):
FFVLPIVMGASMFFQQKLNPPPADPMQQKIIMALPIVFTAMFLFFPSGLVLYWVVNNLLSIAQQWVITRRVEAGIKD

Foldseek 3Di:
DLPLLVLQLVLLQVLVVLDDADPDPVVNVVSNCVSVVSSVVCVPPDPVVSVVSSVVSVVVSVVSVVVVVCVVVVNDD